Protein AF-K2B6F2-F1 (afdb_monomer_lite)

Structure (mmCIF, N/CA/C/O backbone):
data_AF-K2B6F2-F1
#
_entry.id   AF-K2B6F2-F1
#
loop_
_atom_site.group_PDB
_atom_site.id
_atom_site.type_symbol
_atom_site.label_atom_id
_atom_site.label_alt_id
_atom_site.label_comp_id
_atom_site.label_asym_id
_atom_site.label_entity_id
_atom_site.label_seq_id
_atom_site.pdbx_PDB_ins_code
_atom_site.Cartn_x
_atom_site.Cartn_y
_atom_site.Cartn_z
_atom_site.occupancy
_atom_site.B_iso_or_equiv
_atom_site.auth_seq_id
_atom_site.auth_comp_id
_atom_site.auth_asym_id
_atom_site.auth_atom_id
_atom_site.pdbx_PDB_model_num
ATOM 1 N N . MET A 1 1 ? -21.712 11.451 38.909 1.00 46.22 1 MET A N 1
ATOM 2 C CA . MET A 1 1 ? -20.376 11.198 38.325 1.00 46.22 1 MET A 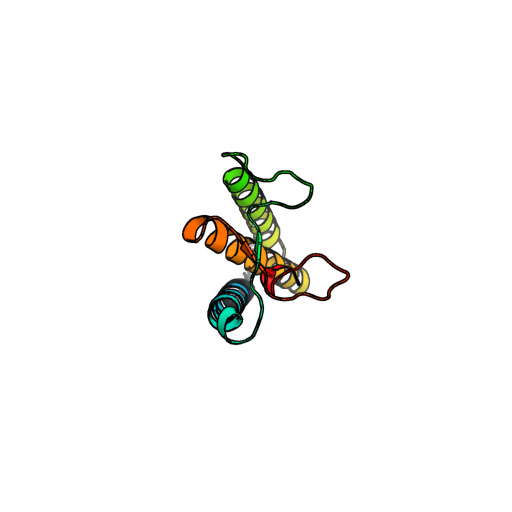CA 1
ATOM 3 C C . MET A 1 1 ? -20.288 9.715 37.964 1.00 46.22 1 MET A C 1
ATOM 5 O O . MET A 1 1 ? -19.928 8.895 38.794 1.00 46.22 1 MET A O 1
ATOM 9 N N . SER A 1 2 ? -20.772 9.349 36.772 1.00 42.53 2 SER A N 1
ATOM 10 C CA . SER A 1 2 ? -20.883 7.953 36.320 1.00 42.53 2 SER A CA 1
ATOM 11 C C . SER A 1 2 ? -19.574 7.527 35.660 1.00 42.53 2 SER A C 1
ATOM 13 O O . SER A 1 2 ? -19.272 7.943 34.540 1.00 42.53 2 SER A O 1
ATOM 15 N N . LEU A 1 3 ? -18.783 6.714 36.361 1.00 54.56 3 LEU A N 1
ATOM 16 C CA . LEU A 1 3 ? -17.636 6.008 35.793 1.00 54.56 3 LEU A CA 1
ATOM 17 C C . LEU A 1 3 ? -18.158 4.901 34.867 1.00 54.56 3 LEU A C 1
ATOM 19 O O . LEU A 1 3 ? -18.174 3.722 35.212 1.00 54.56 3 LEU A O 1
ATOM 23 N N . ARG A 1 4 ? -18.619 5.296 33.675 1.00 56.84 4 ARG A N 1
ATOM 24 C CA . ARG A 1 4 ? -18.971 4.375 32.595 1.00 56.84 4 ARG A CA 1
ATOM 25 C C . ARG A 1 4 ? -17.687 3.676 32.164 1.00 56.84 4 ARG A C 1
ATOM 27 O O . ARG A 1 4 ? -16.839 4.265 31.497 1.00 56.84 4 ARG A O 1
ATOM 34 N N . GLN A 1 5 ? -17.540 2.440 32.624 1.00 52.28 5 GLN A N 1
ATOM 35 C CA . GLN A 1 5 ? -16.399 1.567 32.399 1.00 52.28 5 GLN A CA 1
ATOM 36 C C . GLN A 1 5 ? -15.941 1.614 30.937 1.00 52.28 5 GLN A C 1
ATOM 38 O O . GLN A 1 5 ? -16.542 1.015 30.045 1.00 52.28 5 GLN A O 1
ATOM 43 N N . ARG A 1 6 ? -14.818 2.299 30.703 1.00 52.31 6 ARG A N 1
ATOM 44 C CA . ARG A 1 6 ? -13.967 2.108 29.529 1.00 52.31 6 ARG A CA 1
ATOM 45 C C . ARG A 1 6 ? -13.327 0.720 29.635 1.00 52.31 6 ARG A C 1
ATOM 47 O O . ARG A 1 6 ? -12.143 0.600 29.929 1.00 52.31 6 ARG A O 1
ATOM 54 N N . LYS A 1 7 ? -14.088 -0.348 29.376 1.00 52.66 7 LYS A N 1
ATOM 55 C CA . LYS A 1 7 ? -13.489 -1.615 28.930 1.00 52.66 7 LYS A CA 1
ATOM 56 C C . LYS A 1 7 ? -13.044 -1.407 27.483 1.00 52.66 7 LYS A C 1
ATOM 58 O O . LYS A 1 7 ? -13.729 -1.765 26.533 1.00 52.66 7 LYS A O 1
ATOM 63 N N . ILE A 1 8 ? -11.908 -0.730 27.332 1.00 56.03 8 ILE A N 1
ATOM 64 C CA . ILE A 1 8 ? -11.124 -0.740 26.100 1.00 56.03 8 ILE A CA 1
ATOM 65 C C . ILE A 1 8 ? -10.724 -2.203 25.906 1.00 56.03 8 ILE A C 1
ATOM 67 O O . ILE A 1 8 ? -9.966 -2.745 26.711 1.00 56.03 8 ILE A O 1
ATOM 71 N N . ASN A 1 9 ? -11.314 -2.869 24.911 1.00 56.31 9 ASN A N 1
ATOM 72 C CA . ASN A 1 9 ? -11.002 -4.259 24.596 1.00 56.31 9 ASN A CA 1
ATOM 73 C C . ASN A 1 9 ? -9.501 -4.369 24.296 1.00 56.31 9 ASN A C 1
ATOM 75 O O . ASN A 1 9 ? -9.001 -3.810 23.322 1.00 56.31 9 ASN A O 1
ATOM 79 N N . ARG A 1 10 ? -8.793 -5.053 25.196 1.00 53.88 10 ARG A N 1
ATOM 80 C CA . ARG A 1 10 ? -7.338 -5.008 25.407 1.00 53.88 10 ARG A CA 1
ATOM 81 C C . ARG A 1 10 ? -6.512 -5.826 24.403 1.00 53.88 10 ARG A C 1
ATOM 83 O O . ARG A 1 10 ? -5.313 -5.966 24.588 1.00 53.88 10 ARG A O 1
ATOM 90 N N . PHE A 1 11 ? -7.136 -6.327 23.340 1.00 53.97 11 PHE A N 1
ATOM 91 C CA . PHE A 1 11 ? -6.479 -7.047 22.250 1.00 53.97 11 PHE A CA 1
ATOM 92 C C . PHE A 1 11 ? -6.950 -6.462 20.922 1.00 53.97 11 PHE A C 1
ATOM 94 O O . PHE A 1 11 ? -7.878 -6.963 20.290 1.00 53.97 11 PHE A O 1
ATOM 101 N N . SER A 1 12 ? -6.362 -5.337 20.513 1.00 66.94 12 SER A N 1
ATOM 102 C CA . SER A 1 12 ? -6.679 -4.734 19.221 1.00 66.94 12 SER A CA 1
ATOM 103 C C . SER A 1 12 ? -5.957 -5.507 18.103 1.00 66.94 12 SER A C 1
ATOM 105 O O . SER A 1 12 ? -4.922 -5.081 17.599 1.00 66.94 12 SER A O 1
ATOM 107 N N . LEU A 1 13 ? -6.507 -6.670 17.739 1.00 70.81 13 LEU A N 1
ATOM 108 C CA . LEU A 1 13 ? -5.957 -7.620 16.755 1.00 70.81 13 LEU A CA 1
ATOM 109 C C . LEU A 1 13 ? -5.802 -7.063 15.325 1.00 70.81 13 LEU A C 1
ATOM 111 O O . LEU A 1 13 ? -5.171 -7.691 14.482 1.00 70.81 13 LEU A O 1
ATOM 115 N N . TRP A 1 14 ? -6.314 -5.863 15.059 1.00 84.12 14 TRP A N 1
ATOM 116 C CA . TRP A 1 14 ? -6.185 -5.198 13.764 1.00 84.12 14 TRP A CA 1
ATOM 117 C C . TRP A 1 14 ? -4.745 -4.749 13.458 1.00 84.12 14 TRP A C 1
ATOM 119 O O . TRP A 1 14 ? -4.351 -4.771 12.301 1.00 84.12 14 TRP A O 1
ATOM 129 N N . LEU A 1 15 ? -3.928 -4.416 14.469 1.00 88.50 15 LEU A N 1
ATOM 130 C CA . LEU A 1 15 ? -2.512 -4.071 14.262 1.00 88.50 15 LEU A CA 1
ATOM 131 C C . LEU A 1 15 ? -1.681 -5.279 13.785 1.00 88.50 15 LEU A C 1
ATOM 133 O O . LEU A 1 15 ? -0.996 -5.155 12.771 1.00 88.50 15 LEU A O 1
ATOM 137 N N . PRO A 1 16 ? -1.767 -6.462 14.432 1.00 93.94 16 PRO A N 1
ATOM 138 C CA . PRO A 1 16 ? -1.209 -7.690 13.872 1.00 93.94 16 PRO A CA 1
ATOM 139 C C . PRO A 1 16 ? -1.698 -7.999 12.455 1.00 93.94 16 PRO A C 1
ATOM 141 O O . PRO A 1 16 ? -0.902 -8.454 11.645 1.00 93.94 16 PRO A O 1
ATOM 144 N N . ALA A 1 17 ? -2.969 -7.728 12.134 1.00 94.31 17 ALA A N 1
ATOM 145 C CA . ALA A 1 17 ? -3.493 -7.933 10.783 1.00 94.31 17 ALA A CA 1
ATOM 146 C C . ALA A 1 17 ? -2.847 -6.988 9.753 1.00 94.31 17 ALA A C 1
ATOM 148 O O . ALA A 1 17 ? -2.457 -7.449 8.686 1.00 94.31 17 ALA A O 1
ATOM 149 N N . VAL A 1 18 ? -2.650 -5.705 10.089 1.00 96.31 18 VAL A N 1
ATOM 150 C CA . VAL A 1 18 ? -1.885 -4.760 9.249 1.00 96.31 18 VAL A CA 1
ATOM 151 C C . VAL A 1 18 ? -0.478 -5.299 8.994 1.00 96.31 18 VAL A C 1
ATOM 153 O O . VAL A 1 18 ? -0.047 -5.383 7.848 1.00 96.31 18 VAL A O 1
ATOM 156 N N . LEU A 1 19 ? 0.227 -5.706 10.057 1.00 96.69 19 LEU A N 1
ATOM 157 C CA . LEU A 1 19 ? 1.579 -6.254 9.942 1.00 96.69 19 LEU A CA 1
ATOM 158 C C . LEU A 1 19 ? 1.609 -7.530 9.102 1.00 96.69 19 LEU A C 1
ATOM 160 O O . LEU A 1 19 ? 2.515 -7.684 8.295 1.00 96.69 19 LEU A O 1
ATOM 164 N N . PHE A 1 20 ? 0.625 -8.413 9.265 1.00 97.06 20 PHE A N 1
ATOM 165 C CA . PHE A 1 20 ? 0.509 -9.641 8.486 1.00 97.06 20 PHE A CA 1
ATOM 166 C C . PHE A 1 20 ? 0.343 -9.361 6.990 1.00 97.06 20 PHE A C 1
ATOM 168 O O . PHE A 1 20 ? 1.023 -9.985 6.183 1.00 97.06 20 PHE A O 1
ATOM 175 N N . VAL A 1 21 ? -0.514 -8.407 6.612 1.00 97.88 21 VAL A N 1
ATOM 176 C CA . VAL A 1 21 ? -0.690 -8.020 5.202 1.00 97.88 21 VAL A CA 1
ATOM 177 C C . VAL A 1 21 ? 0.6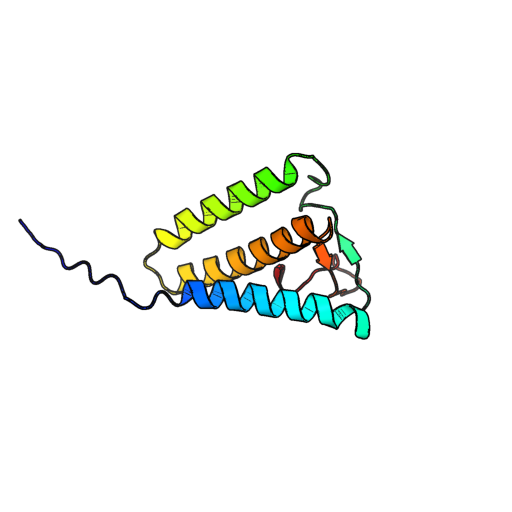13 -7.456 4.635 1.00 97.88 21 VAL A C 1
ATOM 179 O O . VAL A 1 21 ? 1.038 -7.879 3.564 1.00 97.88 21 VAL A O 1
ATOM 182 N N . ILE A 1 22 ? 1.283 -6.564 5.375 1.00 98.38 22 ILE A N 1
ATOM 183 C CA . ILE A 1 22 ? 2.563 -5.979 4.948 1.00 98.38 22 ILE A CA 1
ATOM 184 C C . ILE A 1 22 ? 3.616 -7.073 4.755 1.00 98.38 22 ILE A C 1
ATOM 186 O O . ILE A 1 22 ? 4.273 -7.120 3.720 1.00 98.38 22 ILE A O 1
ATOM 190 N N . THR A 1 23 ? 3.803 -7.954 5.740 1.00 98.31 23 THR A N 1
ATOM 191 C CA . THR A 1 23 ? 4.846 -8.983 5.665 1.00 98.31 23 THR A CA 1
ATOM 192 C C . THR A 1 23 ? 4.559 -9.993 4.568 1.00 98.31 23 THR A C 1
ATOM 194 O O . THR A 1 23 ? 5.478 -10.352 3.835 1.00 98.31 23 THR A O 1
ATOM 197 N N . LEU A 1 24 ? 3.305 -10.425 4.425 1.00 98.44 24 LEU A N 1
ATOM 198 C CA . LEU A 1 24 ? 2.909 -11.366 3.388 1.00 98.44 24 LEU A CA 1
ATOM 199 C C . LEU A 1 24 ? 3.151 -10.780 1.994 1.00 98.44 24 LEU A C 1
ATOM 201 O O . LEU A 1 24 ? 3.814 -11.421 1.183 1.00 98.44 24 LEU A O 1
ATOM 205 N N . ASP A 1 25 ? 2.692 -9.555 1.735 1.00 98.44 25 ASP A N 1
ATOM 206 C CA . ASP A 1 25 ? 2.903 -8.894 0.446 1.00 98.44 25 ASP A CA 1
ATOM 207 C C . ASP A 1 25 ? 4.399 -8.679 0.150 1.00 98.44 25 ASP A C 1
ATOM 209 O O . ASP A 1 25 ? 4.872 -9.036 -0.927 1.00 98.44 25 ASP A O 1
ATOM 213 N N . GLN A 1 26 ? 5.190 -8.211 1.123 1.00 98.44 26 GLN A N 1
ATOM 214 C CA . GLN A 1 26 ? 6.638 -8.035 0.948 1.00 98.44 26 GLN A CA 1
ATOM 215 C C . GLN A 1 26 ? 7.372 -9.357 0.675 1.00 98.44 26 GLN A C 1
ATOM 217 O O . GLN A 1 26 ? 8.281 -9.405 -0.158 1.00 98.44 26 GLN A O 1
ATOM 222 N N . ILE A 1 27 ? 6.981 -10.451 1.339 1.00 98.38 27 ILE A N 1
ATOM 223 C CA . ILE A 1 27 ? 7.521 -11.789 1.062 1.00 98.38 27 ILE A CA 1
ATOM 224 C C . ILE A 1 27 ? 7.186 -12.201 -0.373 1.00 98.38 27 ILE A C 1
ATOM 226 O O . ILE A 1 27 ? 8.082 -12.626 -1.104 1.00 98.38 27 ILE A O 1
ATOM 230 N N . LEU A 1 28 ? 5.929 -12.040 -0.796 1.00 98.19 28 LEU A N 1
ATOM 231 C CA . LEU A 1 28 ? 5.507 -12.389 -2.151 1.00 98.19 28 LEU A CA 1
ATOM 232 C C . LEU A 1 28 ? 6.257 -11.567 -3.202 1.00 98.19 28 LEU A C 1
ATOM 234 O O . LEU A 1 28 ? 6.799 -12.155 -4.132 1.00 98.19 28 LEU A O 1
ATOM 238 N N . LYS A 1 29 ? 6.411 -10.253 -3.012 1.00 97.69 29 LYS A N 1
ATOM 239 C CA . LYS A 1 29 ? 7.173 -9.374 -3.918 1.00 97.69 29 LYS A CA 1
ATOM 240 C C . LYS A 1 29 ? 8.641 -9.768 -4.058 1.00 97.69 29 LYS A C 1
ATOM 242 O O . LYS A 1 29 ? 9.222 -9.610 -5.128 1.00 97.69 29 LYS A O 1
ATOM 247 N N . ASN A 1 30 ? 9.251 -10.294 -2.998 1.00 97.38 30 ASN A N 1
ATOM 248 C CA . ASN A 1 30 ? 10.644 -10.747 -3.023 1.00 97.38 30 ASN A CA 1
ATOM 249 C C . ASN A 1 30 ? 10.812 -12.143 -3.649 1.00 97.38 30 ASN A C 1
ATOM 251 O O . ASN A 1 30 ? 11.892 -12.477 -4.138 1.00 97.38 30 ASN A O 1
ATOM 255 N N . ILE A 1 31 ? 9.764 -12.970 -3.630 1.00 97.94 31 ILE A N 1
ATOM 256 C CA . ILE A 1 31 ? 9.773 -14.317 -4.215 1.00 97.94 31 ILE A CA 1
ATOM 257 C C . ILE A 1 31 ? 9.319 -14.293 -5.681 1.00 97.94 31 ILE A C 1
ATOM 259 O O . ILE A 1 31 ? 9.855 -15.056 -6.485 1.00 97.94 31 ILE A O 1
ATOM 263 N N . ALA A 1 32 ? 8.384 -13.410 -6.038 1.00 97.31 32 ALA A N 1
ATOM 264 C CA . ALA A 1 32 ? 7.746 -13.337 -7.350 1.00 97.31 32 ALA A CA 1
ATOM 265 C C . ALA A 1 32 ? 8.725 -13.318 -8.541 1.00 97.31 32 ALA A C 1
ATOM 267 O O . ALA A 1 32 ? 8.504 -14.117 -9.448 1.00 97.31 32 ALA A O 1
ATOM 268 N N . PRO A 1 33 ? 9.847 -12.561 -8.541 1.00 97.06 33 PRO A N 1
ATOM 269 C CA . PRO A 1 33 ? 10.787 -12.547 -9.669 1.00 97.06 33 PRO A CA 1
ATOM 270 C C . PRO A 1 33 ? 11.399 -13.910 -10.028 1.00 97.06 33 PRO A C 1
ATOM 272 O O . PRO A 1 33 ? 11.980 -14.060 -11.097 1.00 97.06 33 PRO A O 1
ATOM 275 N N . LYS A 1 34 ? 11.310 -14.908 -9.137 1.00 97.25 34 LYS A N 1
ATOM 276 C CA . LYS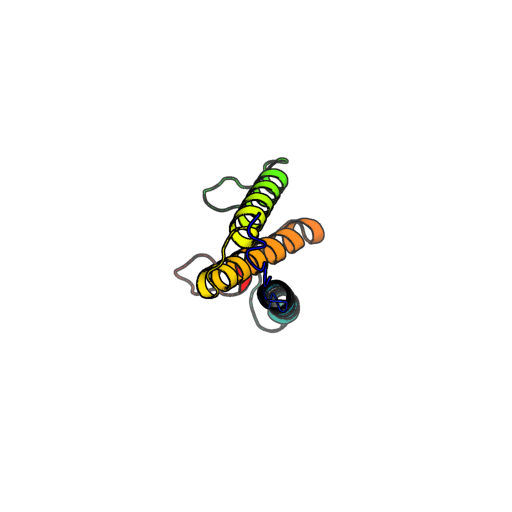 A 1 34 ? 11.795 -16.272 -9.398 1.00 97.25 34 LYS A CA 1
ATOM 277 C C . LYS A 1 34 ? 10.836 -17.093 -10.264 1.00 97.25 34 LYS A C 1
ATOM 279 O O . LYS A 1 34 ? 11.256 -18.106 -10.814 1.00 97.25 34 LYS A O 1
ATOM 284 N N . PHE A 1 35 ? 9.566 -16.695 -10.338 1.00 96.69 35 PHE A N 1
ATOM 285 C CA . PHE A 1 35 ? 8.491 -17.498 -10.928 1.00 96.69 3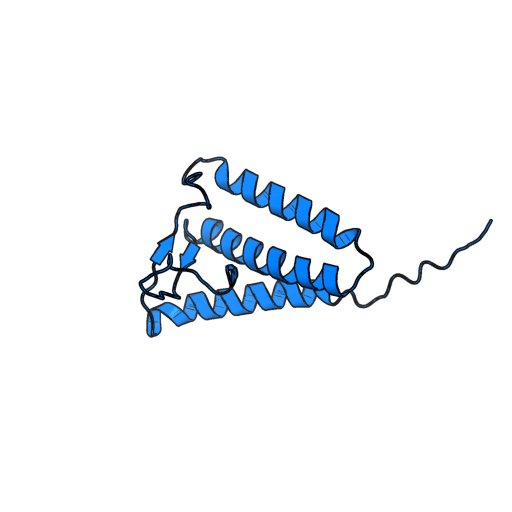5 PHE A CA 1
ATOM 286 C C . PHE A 1 35 ? 7.578 -16.713 -11.879 1.00 96.69 35 PHE A C 1
ATOM 288 O O . PHE A 1 35 ? 6.920 -17.327 -12.713 1.00 96.69 35 PHE A O 1
ATOM 295 N N . LEU A 1 36 ? 7.516 -15.386 -11.748 1.00 96.69 36 LEU A N 1
ATOM 296 C CA . LEU A 1 36 ? 6.572 -14.504 -12.432 1.00 96.69 36 LEU A CA 1
ATOM 297 C C . LEU A 1 36 ? 7.290 -13.291 -13.034 1.00 96.69 36 LEU A C 1
ATOM 299 O O . LEU A 1 36 ? 8.335 -12.859 -12.541 1.00 96.69 36 LEU A O 1
ATOM 303 N N . SER A 1 37 ? 6.681 -12.709 -14.068 1.00 96.00 37 SER A N 1
ATOM 304 C CA . SER A 1 37 ? 7.039 -11.377 -14.560 1.00 96.00 37 SER A CA 1
ATOM 305 C C . SER A 1 37 ? 6.699 -10.333 -13.501 1.00 96.00 37 SER A C 1
ATOM 307 O O . SER A 1 37 ? 5.601 -10.350 -12.947 1.00 96.00 37 SER A O 1
ATOM 309 N N . VAL A 1 38 ? 7.629 -9.417 -13.234 1.00 97.06 38 VAL A N 1
ATOM 310 C CA . VAL A 1 38 ? 7.422 -8.319 -12.284 1.00 97.06 38 VAL A CA 1
ATOM 311 C C . VAL A 1 38 ? 7.509 -6.988 -13.015 1.00 97.06 38 VAL A C 1
ATOM 313 O O . VAL A 1 38 ? 8.483 -6.716 -13.716 1.00 97.06 38 VAL A O 1
ATOM 316 N N . TYR A 1 39 ? 6.493 -6.157 -12.821 1.00 95.12 39 TYR A N 1
ATOM 317 C CA . TYR A 1 39 ? 6.344 -4.840 -13.417 1.00 95.12 39 TYR A CA 1
ATOM 318 C C . TYR A 1 39 ? 6.567 -3.764 -12.355 1.00 95.12 39 TYR A C 1
ATOM 320 O O . TYR A 1 39 ? 6.095 -3.864 -11.224 1.00 95.12 39 TYR A O 1
ATOM 328 N N . CYS A 1 40 ? 7.317 -2.730 -12.722 1.00 94.00 40 CYS A N 1
ATOM 329 C CA . CYS A 1 40 ? 7.620 -1.595 -11.858 1.00 94.00 40 CYS A CA 1
ATOM 330 C C . CYS A 1 40 ? 6.616 -0.475 -12.140 1.00 94.00 40 CYS A C 1
ATOM 332 O O . CYS A 1 40 ? 6.690 0.205 -13.163 1.00 94.00 40 CYS A O 1
ATOM 334 N N . ASN A 1 41 ? 5.659 -0.301 -11.234 1.00 91.88 41 ASN A N 1
ATOM 335 C CA . ASN A 1 41 ? 4.603 0.692 -11.334 1.00 91.88 41 ASN A CA 1
ATOM 336 C C . ASN A 1 41 ? 4.976 1.953 -10.548 1.00 91.88 41 ASN A C 1
ATOM 338 O O . ASN A 1 41 ? 4.869 2.031 -9.322 1.00 91.88 41 ASN A O 1
ATOM 342 N N . GLU A 1 42 ? 5.453 2.961 -11.270 1.00 88.38 42 GLU A N 1
ATOM 343 C CA . GLU A 1 42 ? 5.876 4.250 -10.708 1.00 88.38 42 GLU A CA 1
ATOM 344 C C . GLU A 1 42 ? 4.689 5.189 -10.404 1.00 88.38 42 GLU A C 1
ATOM 346 O O . GLU A 1 42 ? 4.866 6.298 -9.889 1.00 88.38 42 GLU A O 1
ATOM 351 N N . GLY A 1 43 ? 3.471 4.781 -10.766 1.00 80.94 43 GLY A N 1
ATOM 352 C CA . GLY A 1 43 ? 2.277 5.603 -10.686 1.00 80.94 43 GLY A CA 1
ATOM 353 C C . GLY A 1 43 ? 1.539 5.538 -9.353 1.00 80.94 43 GLY A C 1
ATOM 354 O O . GLY A 1 43 ? 1.772 4.693 -8.486 1.00 80.94 43 GLY A O 1
ATOM 355 N N . ILE A 1 44 ? 0.594 6.462 -9.212 1.00 74.38 44 ILE A N 1
ATOM 356 C CA . ILE A 1 44 ? -0.569 6.332 -8.329 1.00 74.38 44 ILE A CA 1
ATOM 357 C C . ILE A 1 44 ? -1.791 6.229 -9.253 1.00 74.38 44 ILE A C 1
ATOM 359 O O . ILE A 1 44 ? -1.748 6.734 -10.380 1.00 74.38 44 ILE A O 1
ATOM 363 N N . ALA A 1 45 ? -2.858 5.564 -8.801 1.00 70.75 45 ALA A N 1
ATOM 364 C CA . ALA A 1 45 ? -4.109 5.435 -9.546 1.00 70.75 45 ALA A CA 1
ATOM 365 C C . ALA A 1 45 ? -4.595 6.778 -10.137 1.00 70.75 45 ALA A C 1
ATOM 367 O O . ALA A 1 45 ? -4.330 7.847 -9.585 1.00 70.75 45 ALA A O 1
ATOM 368 N N . PHE A 1 46 ? -5.331 6.710 -11.252 1.00 63.16 46 PHE A N 1
ATOM 369 C CA . PHE A 1 46 ? -5.928 7.862 -11.951 1.00 63.16 46 PHE A CA 1
ATOM 370 C C . PHE A 1 46 ? -4.938 8.871 -12.564 1.00 63.16 46 PHE A C 1
ATOM 372 O O . PHE A 1 46 ? -5.278 10.035 -12.753 1.00 63.16 46 PHE A O 1
ATOM 379 N N . GLY A 1 47 ? -3.717 8.451 -12.906 1.00 57.75 47 GLY A N 1
ATOM 380 C CA . GLY A 1 47 ? -2.794 9.290 -13.683 1.00 57.75 47 GLY A CA 1
ATOM 381 C C . GLY A 1 47 ? -2.085 10.385 -12.881 1.00 57.75 47 GLY A C 1
ATOM 382 O O . GLY A 1 47 ? -1.358 11.184 -13.462 1.00 57.75 47 GLY A O 1
ATOM 383 N N . PHE A 1 48 ? -2.197 10.384 -11.548 1.00 62.50 48 PHE A N 1
ATOM 384 C CA . PHE A 1 48 ? -1.439 11.270 -10.648 1.00 62.50 48 PHE A CA 1
ATOM 385 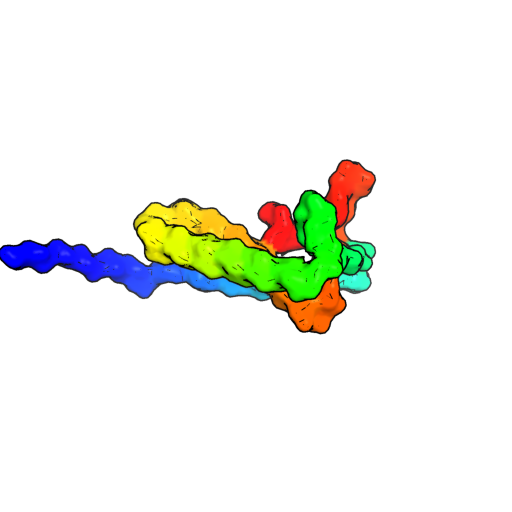C C . PHE A 1 48 ? 0.067 10.919 -10.546 1.00 62.50 48 PHE A C 1
ATOM 387 O O . PHE A 1 48 ? 0.755 11.340 -9.613 1.00 62.50 48 PHE A O 1
ATOM 394 N N . ALA A 1 49 ? 0.592 10.118 -11.478 1.00 65.50 49 ALA A N 1
ATOM 395 C CA . ALA A 1 49 ? 1.938 9.563 -11.437 1.00 65.50 49 ALA A CA 1
ATOM 396 C C . ALA A 1 49 ? 3.041 10.640 -11.490 1.00 65.50 49 ALA A C 1
ATOM 398 O O . ALA A 1 49 ? 2.971 11.596 -12.259 1.00 65.50 49 ALA A O 1
ATOM 399 N N . LYS A 1 50 ? 4.092 10.415 -10.684 1.00 65.44 50 LYS A N 1
ATOM 400 C CA . LYS A 1 50 ? 5.386 11.127 -10.670 1.00 65.44 50 LYS A CA 1
ATOM 401 C C . LYS A 1 50 ? 5.384 12.626 -10.348 1.00 65.44 50 LYS A C 1
ATOM 403 O O . LYS A 1 50 ? 6.237 13.367 -10.829 1.00 65.44 50 LYS A O 1
ATOM 408 N N . THR A 1 51 ? 4.528 13.085 -9.440 1.00 73.50 51 THR A N 1
ATOM 409 C CA . THR A 1 51 ? 4.811 14.370 -8.774 1.00 73.50 51 THR A CA 1
ATOM 410 C C . THR A 1 51 ? 5.715 14.155 -7.553 1.00 73.50 51 THR A C 1
ATOM 412 O O . THR A 1 51 ? 5.580 13.131 -6.868 1.00 73.50 51 THR A O 1
ATOM 415 N N . PRO A 1 52 ? 6.593 15.119 -7.209 1.00 70.25 52 PRO A N 1
ATOM 416 C CA . PRO A 1 52 ? 7.374 15.068 -5.968 1.00 70.25 52 PRO A CA 1
ATOM 417 C C . PRO A 1 52 ? 6.491 15.024 -4.706 1.00 70.25 52 PRO A C 1
ATOM 419 O O . PRO A 1 52 ? 6.952 14.637 -3.637 1.00 70.25 52 PRO A O 1
ATOM 422 N N . TYR A 1 53 ? 5.204 15.365 -4.827 1.00 81.50 53 TYR A N 1
ATOM 423 C CA . TYR A 1 53 ? 4.235 15.389 -3.728 1.00 81.50 53 TYR A CA 1
ATOM 424 C C . TYR A 1 53 ? 3.392 14.112 -3.611 1.00 81.50 53 TYR A C 1
ATOM 426 O O . TYR A 1 53 ? 2.650 13.955 -2.644 1.00 81.50 53 TYR A O 1
ATOM 434 N N . SER A 1 54 ? 3.512 13.183 -4.562 1.00 83.62 54 SER A N 1
ATOM 435 C CA . SER A 1 54 ? 2.737 11.935 -4.609 1.00 83.62 54 SER A CA 1
ATOM 436 C C . SER A 1 54 ? 2.813 11.139 -3.297 1.00 83.62 54 SER A C 1
ATOM 438 O O . SER A 1 54 ? 1.788 10.731 -2.755 1.00 83.62 54 SER A O 1
ATOM 440 N N . GLN A 1 55 ? 4.010 11.011 -2.719 1.00 87.31 55 GLN A N 1
ATOM 441 C CA . GLN A 1 55 ? 4.227 10.303 -1.453 1.00 87.31 55 GLN A CA 1
ATOM 442 C C . GLN A 1 55 ? 3.600 11.018 -0.251 1.00 87.31 55 GLN A C 1
ATOM 444 O O . GLN A 1 55 ? 3.119 10.365 0.672 1.00 87.31 55 GLN A O 1
ATOM 449 N N . ILE A 1 56 ? 3.548 12.352 -0.277 1.00 89.25 56 ILE A N 1
ATOM 450 C CA . ILE A 1 56 ? 2.904 13.149 0.774 1.00 89.25 56 ILE A CA 1
ATOM 451 C C . ILE A 1 56 ? 1.393 12.908 0.754 1.00 89.25 56 ILE A C 1
ATOM 453 O O . ILE A 1 56 ? 0.788 12.739 1.809 1.00 89.25 56 ILE A O 1
ATOM 457 N N . ILE A 1 57 ? 0.792 12.836 -0.438 1.00 89.50 57 ILE A N 1
ATOM 458 C CA . ILE A 1 57 ? -0.636 12.536 -0.597 1.00 89.50 57 ILE A CA 1
ATOM 459 C C . ILE A 1 57 ? -0.946 11.129 -0.077 1.00 89.50 57 ILE A C 1
ATOM 461 O O . ILE A 1 57 ? -1.877 10.972 0.711 1.00 89.50 57 ILE A O 1
ATOM 465 N N . VAL A 1 58 ? -0.149 10.117 -0.451 1.00 90.69 58 VAL A N 1
ATOM 466 C CA . VAL A 1 58 ? -0.330 8.743 0.060 1.00 90.69 58 VAL A CA 1
ATOM 467 C C . VAL A 1 58 ? -0.229 8.717 1.583 1.00 90.69 58 VAL A C 1
ATOM 469 O O . VAL A 1 58 ? -1.113 8.175 2.244 1.00 90.69 58 VAL A O 1
ATOM 472 N N . LEU A 1 59 ? 0.798 9.353 2.153 1.00 92.94 59 LEU A N 1
ATOM 473 C CA . LEU A 1 59 ? 0.972 9.419 3.601 1.00 92.94 59 LEU A CA 1
ATOM 474 C C . LEU A 1 59 ? -0.219 10.101 4.290 1.00 92.94 59 LEU A C 1
ATOM 476 O O . LEU A 1 59 ? -0.712 9.595 5.296 1.00 92.94 59 LEU A O 1
ATOM 480 N N . ALA A 1 60 ? -0.721 11.210 3.741 1.00 94.31 60 ALA A N 1
ATOM 481 C CA . ALA A 1 60 ? -1.889 11.903 4.278 1.00 94.31 60 ALA A CA 1
ATOM 482 C C . ALA A 1 60 ? -3.136 11.002 4.280 1.00 94.31 60 ALA A C 1
ATOM 484 O O . ALA A 1 60 ? -3.829 10.921 5.294 1.00 94.31 60 ALA A O 1
ATOM 485 N N . VAL A 1 61 ? -3.387 10.272 3.187 1.00 94.00 61 VAL A N 1
ATOM 486 C CA . VAL A 1 61 ? -4.497 9.310 3.102 1.00 94.00 61 VAL A CA 1
ATOM 487 C C . VAL A 1 61 ? -4.341 8.202 4.146 1.00 94.00 61 VAL A C 1
ATOM 489 O O . VAL A 1 61 ? -5.296 7.912 4.866 1.00 94.00 61 VAL A O 1
ATOM 492 N N . LEU A 1 62 ? -3.145 7.626 4.300 1.00 95.62 62 LEU A N 1
ATOM 493 C CA . LEU A 1 62 ? -2.886 6.595 5.312 1.00 95.62 62 LEU A CA 1
ATOM 494 C C . LEU A 1 62 ? -3.153 7.106 6.734 1.00 95.62 62 LEU A C 1
ATOM 496 O O . LEU A 1 62 ? -3.809 6.422 7.519 1.00 95.62 62 LEU A O 1
ATOM 500 N N . LEU A 1 63 ? -2.710 8.322 7.064 1.00 96.19 63 LEU A N 1
ATOM 501 C CA . LEU A 1 63 ? -2.951 8.929 8.378 1.00 96.19 63 LEU A CA 1
ATOM 502 C C . LEU A 1 63 ? -4.445 9.160 8.645 1.00 96.19 63 LEU A C 1
ATOM 504 O O . LEU A 1 63 ? -4.924 8.875 9.745 1.00 96.19 63 LEU A O 1
ATOM 508 N N . ILE A 1 64 ? -5.194 9.620 7.638 1.00 96.44 64 ILE A N 1
ATOM 509 C CA . ILE A 1 64 ? -6.653 9.776 7.719 1.00 96.44 64 ILE A CA 1
ATOM 510 C C . ILE A 1 64 ? -7.316 8.419 7.991 1.00 96.44 64 ILE A C 1
ATOM 512 O O . ILE A 1 64 ? -8.151 8.304 8.889 1.00 96.44 64 ILE A O 1
ATOM 516 N N . LEU A 1 65 ? -6.917 7.369 7.271 1.00 95.12 65 LEU A N 1
ATOM 517 C CA . LEU A 1 65 ? -7.458 6.023 7.462 1.00 95.12 65 LEU A CA 1
ATOM 518 C C . LEU A 1 65 ? -7.143 5.466 8.859 1.00 95.12 65 LEU A C 1
ATOM 520 O O . LEU A 1 65 ? -8.029 4.900 9.496 1.00 95.12 65 LEU A O 1
ATOM 524 N N . VAL A 1 66 ? -5.931 5.683 9.384 1.00 93.56 66 VAL A N 1
ATOM 525 C CA . VAL A 1 66 ? -5.569 5.305 10.764 1.00 93.56 66 VAL A CA 1
ATOM 526 C C . VAL A 1 66 ? -6.447 6.030 11.785 1.00 93.56 66 VAL A C 1
ATOM 528 O O . VAL A 1 66 ? -6.903 5.411 12.754 1.00 93.56 66 VAL A O 1
ATOM 531 N N . PHE A 1 67 ? -6.715 7.322 11.577 1.00 92.81 67 PHE A N 1
ATOM 532 C CA . PHE A 1 67 ? -7.596 8.101 12.448 1.00 92.81 67 PHE A CA 1
ATOM 533 C C . PHE A 1 67 ? -9.015 7.509 12.485 1.00 92.81 67 PHE A C 1
ATOM 535 O O . PHE A 1 67 ? -9.538 7.235 13.570 1.00 92.81 67 PHE A O 1
ATOM 542 N N . TYR A 1 68 ? -9.607 7.219 11.322 1.00 91.06 68 TYR A N 1
ATOM 543 C CA . TYR A 1 68 ? -10.931 6.591 11.243 1.00 91.06 68 TYR A CA 1
ATOM 544 C C . TYR A 1 68 ? -10.954 5.171 11.831 1.00 91.06 68 TYR A C 1
ATOM 546 O O . TYR A 1 68 ? -11.862 4.836 12.599 1.00 91.06 68 TYR A O 1
ATOM 554 N N . ALA A 1 69 ? -9.935 4.353 11.554 1.00 89.88 69 ALA A N 1
ATOM 555 C CA . ALA A 1 69 ? -9.811 3.001 12.099 1.00 89.88 69 ALA A CA 1
ATOM 556 C C . ALA A 1 69 ? -9.764 3.000 13.636 1.00 89.88 69 ALA A C 1
ATOM 558 O O . ALA A 1 69 ? -10.419 2.186 14.296 1.00 89.88 69 ALA A O 1
ATOM 559 N N . SER A 1 70 ? -9.032 3.958 14.212 1.00 86.50 70 SER A N 1
ATOM 560 C CA . SER A 1 70 ? -8.864 4.113 15.661 1.00 86.50 70 SER A CA 1
ATOM 561 C C . SER A 1 70 ? -10.158 4.533 16.365 1.00 86.50 70 SER A C 1
ATOM 563 O O . SER A 1 70 ? -10.391 4.143 17.511 1.00 86.50 70 SER A O 1
ATOM 565 N N . GLY A 1 71 ? -11.014 5.298 15.681 1.00 87.56 71 GLY A N 1
ATOM 566 C CA . GLY A 1 71 ? -12.320 5.725 16.188 1.00 87.56 71 GLY A CA 1
ATOM 567 C C . GLY A 1 71 ? -13.406 4.646 16.128 1.00 87.56 71 GLY A C 1
ATOM 568 O O . GLY A 1 71 ? -14.390 4.724 16.871 1.00 87.56 71 GLY A O 1
ATOM 569 N N . SER A 1 72 ? -13.238 3.622 15.286 1.00 86.94 72 SER A N 1
ATOM 570 C CA . SER A 1 72 ? -14.241 2.569 15.123 1.00 86.94 72 SER A CA 1
ATOM 571 C C . SER A 1 72 ? -14.335 1.652 16.349 1.00 86.94 72 SER A C 1
ATOM 573 O O . SER A 1 72 ? -13.345 1.321 17.010 1.00 86.94 72 SER A O 1
ATOM 575 N N . ARG A 1 73 ? -15.554 1.201 16.664 1.00 86.19 73 ARG A N 1
ATOM 576 C CA . ARG A 1 73 ? -15.820 0.179 17.696 1.00 86.19 73 ARG A CA 1
ATOM 577 C C . ARG A 1 73 ? -16.174 -1.179 17.106 1.00 86.19 73 ARG A C 1
ATOM 579 O O . ARG A 1 73 ? -16.106 -2.176 17.819 1.00 86.19 73 ARG A O 1
ATOM 586 N N . GLU A 1 74 ? -16.532 -1.212 15.831 1.00 89.12 74 GLU A N 1
ATOM 587 C CA . GLU A 1 74 ? -16.968 -2.415 15.142 1.00 89.12 74 GLU A CA 1
ATOM 588 C C . GLU A 1 74 ? -15.754 -3.215 14.654 1.00 89.12 74 GLU A C 1
ATOM 590 O O . GLU A 1 74 ? -14.822 -2.668 14.061 1.00 89.12 74 GLU A O 1
ATOM 595 N N . VAL A 1 75 ? -15.742 -4.516 14.942 1.00 88.12 75 VAL A N 1
ATOM 596 C CA . VAL A 1 75 ? -14.586 -5.383 14.669 1.00 88.12 75 VAL A CA 1
ATOM 597 C C . VAL A 1 75 ? -14.374 -5.578 13.166 1.00 88.12 75 VAL A C 1
ATOM 599 O O . VAL A 1 75 ? -13.245 -5.443 12.704 1.00 88.12 75 VAL A O 1
ATOM 602 N N . SER A 1 76 ? -15.444 -5.827 12.409 1.00 90.38 76 SER A N 1
ATOM 603 C CA . SER A 1 76 ? -15.443 -5.927 10.937 1.00 90.38 76 SER A CA 1
ATOM 604 C C . SER A 1 76 ? -14.805 -4.693 10.297 1.00 90.38 76 SER A C 1
ATOM 606 O O . SER A 1 76 ? -13.851 -4.817 9.536 1.00 90.38 76 SER A O 1
ATOM 608 N N . THR A 1 77 ? -15.256 -3.501 10.694 1.00 91.06 77 THR A N 1
ATOM 609 C CA . THR A 1 77 ? -14.720 -2.223 10.219 1.00 91.06 77 THR A CA 1
ATOM 610 C C . THR A 1 77 ? -13.220 -2.099 10.507 1.00 91.06 77 THR A C 1
ATOM 612 O O . THR A 1 77 ? -12.461 -1.680 9.637 1.00 91.06 77 THR A O 1
ATOM 615 N N . LYS A 1 78 ? -12.745 -2.513 11.692 1.00 90.50 78 LYS A N 1
ATOM 616 C CA . LYS A 1 78 ? -11.303 -2.493 12.008 1.00 90.50 78 LYS A CA 1
ATOM 617 C C . LYS A 1 78 ? -10.479 -3.429 11.135 1.00 90.50 78 LYS A C 1
ATOM 619 O O . LYS A 1 78 ? -9.376 -3.054 10.754 1.00 90.50 78 LYS A O 1
ATOM 624 N N . TYR A 1 79 ? -10.984 -4.622 10.830 1.00 92.88 79 TYR A N 1
ATOM 625 C CA . TYR A 1 79 ? -10.297 -5.536 9.916 1.00 92.88 79 TYR A CA 1
ATOM 626 C C . TYR A 1 79 ? -10.330 -5.025 8.475 1.00 92.88 79 TYR A C 1
ATOM 628 O O . TYR A 1 79 ? -9.305 -5.092 7.808 1.00 92.88 79 TYR A O 1
ATOM 636 N N . GLY A 1 80 ? -11.437 -4.423 8.029 1.00 94.19 80 GLY A N 1
ATOM 637 C CA . GLY A 1 80 ? -11.498 -3.738 6.736 1.00 94.19 80 GLY A CA 1
ATOM 638 C C . GLY A 1 80 ? -10.431 -2.646 6.619 1.00 94.19 80 GLY A C 1
ATOM 639 O O . GLY A 1 80 ? -9.651 -2.639 5.671 1.00 94.19 80 GLY A O 1
ATOM 640 N N . PHE A 1 81 ? -10.303 -1.789 7.637 1.00 95.44 81 PHE A N 1
ATOM 641 C CA . PHE A 1 81 ? -9.206 -0.820 7.692 1.00 95.44 81 PHE A CA 1
ATOM 642 C C . PHE A 1 81 ? -7.830 -1.481 7.762 1.00 95.44 81 PHE A C 1
ATOM 644 O O . PHE A 1 81 ? -6.901 -0.961 7.160 1.00 95.44 81 PHE A O 1
ATOM 651 N N . ALA A 1 82 ? -7.673 -2.602 8.471 1.00 95.25 82 ALA A N 1
ATOM 652 C CA . ALA A 1 82 ? -6.392 -3.296 8.552 1.00 95.25 82 ALA A CA 1
ATOM 653 C C . ALA A 1 82 ? -5.917 -3.814 7.187 1.00 95.25 82 ALA A C 1
ATOM 655 O O . ALA A 1 82 ? -4.731 -3.698 6.888 1.00 95.25 82 ALA A O 1
ATOM 656 N N . LEU A 1 83 ? -6.833 -4.328 6.359 1.00 96.38 83 LEU A N 1
ATOM 657 C CA . LEU A 1 83 ? -6.535 -4.756 4.990 1.00 96.38 83 LEU A CA 1
ATOM 658 C C . LEU A 1 83 ? -6.095 -3.565 4.128 1.00 96.38 83 LEU A C 1
ATOM 660 O O . LEU A 1 83 ? -5.003 -3.588 3.568 1.00 96.38 83 LEU A O 1
ATOM 664 N N . ILE A 1 84 ? -6.886 -2.484 4.117 1.00 96.81 84 ILE A N 1
ATOM 665 C CA . ILE A 1 84 ? -6.589 -1.273 3.330 1.00 96.81 84 ILE A CA 1
ATOM 666 C C . ILE A 1 84 ? -5.270 -0.625 3.780 1.00 96.81 84 ILE A C 1
ATOM 668 O O . ILE A 1 84 ? -4.436 -0.257 2.955 1.00 96.81 84 ILE A O 1
ATOM 672 N N . LEU A 1 85 ? -5.063 -0.480 5.092 1.00 97.19 85 LEU A N 1
ATOM 673 C CA . LEU A 1 85 ? -3.844 0.102 5.654 1.00 97.19 85 LEU A CA 1
ATOM 674 C C . LEU A 1 85 ? -2.631 -0.785 5.390 1.00 97.19 85 LEU A C 1
ATOM 676 O O . LEU A 1 85 ? -1.584 -0.266 5.022 1.00 97.19 85 LEU A O 1
ATOM 680 N N . GLY A 1 86 ? -2.759 -2.101 5.565 1.00 97.94 86 GLY A N 1
ATOM 681 C CA . GLY A 1 86 ? -1.681 -3.046 5.295 1.00 97.94 86 GLY A CA 1
ATOM 682 C C . GLY A 1 86 ? -1.225 -2.989 3.840 1.00 97.94 86 GLY A C 1
ATOM 683 O O . GLY A 1 86 ? -0.029 -2.840 3.583 1.00 97.94 86 GLY A O 1
ATOM 684 N N . GLY A 1 87 ? -2.172 -3.011 2.899 1.00 97.94 87 GLY A N 1
ATOM 685 C CA . GLY A 1 87 ? -1.869 -2.894 1.475 1.00 97.94 87 GLY A CA 1
ATOM 686 C C . GLY A 1 87 ? -1.253 -1.538 1.119 1.00 97.94 87 GLY A C 1
ATOM 687 O O . GLY A 1 87 ? -0.156 -1.457 0.560 1.00 97.94 87 GLY A O 1
ATOM 688 N N . GLY A 1 88 ? -1.893 -0.449 1.551 1.00 96.88 88 GLY A N 1
ATOM 689 C CA . GLY A 1 88 ? -1.409 0.907 1.301 1.00 96.88 88 GLY A CA 1
ATOM 690 C C . GLY A 1 88 ? -0.007 1.167 1.866 1.00 96.88 88 GLY A C 1
ATOM 691 O O . GLY A 1 88 ? 0.827 1.755 1.178 1.00 96.88 88 GLY A O 1
ATOM 692 N N . ILE A 1 89 ? 0.287 0.693 3.082 1.00 97.94 89 ILE A N 1
ATOM 693 C CA . ILE A 1 89 ? 1.620 0.809 3.692 1.00 97.94 89 ILE A CA 1
ATOM 694 C C . ILE A 1 89 ? 2.642 -0.035 2.926 1.00 97.94 89 ILE A C 1
ATOM 696 O O . ILE A 1 89 ? 3.738 0.458 2.669 1.00 97.94 89 ILE A O 1
ATOM 700 N N . SER A 1 90 ? 2.313 -1.266 2.524 1.00 98.25 90 SER A N 1
ATOM 701 C CA . SER A 1 90 ? 3.250 -2.107 1.766 1.00 98.25 90 SER A CA 1
ATOM 702 C C . SER A 1 90 ? 3.644 -1.467 0.428 1.00 98.25 90 SER A C 1
ATOM 704 O O . SER A 1 90 ? 4.827 -1.343 0.109 1.00 98.25 90 SER A O 1
ATOM 706 N N . ASN A 1 91 ? 2.664 -0.949 -0.318 1.00 96.81 91 ASN A N 1
ATOM 707 C CA . ASN A 1 91 ? 2.909 -0.226 -1.567 1.00 96.81 91 ASN A CA 1
ATOM 708 C C . ASN A 1 91 ? 3.624 1.118 -1.352 1.00 96.81 91 ASN A C 1
ATOM 710 O O . ASN A 1 91 ? 4.306 1.615 -2.249 1.00 96.81 91 ASN A O 1
ATOM 714 N N . PHE A 1 92 ? 3.476 1.740 -0.183 1.00 95.50 92 PHE A N 1
ATOM 715 C CA . PHE A 1 92 ? 4.234 2.935 0.181 1.00 95.50 92 PHE A CA 1
ATOM 716 C C . PHE A 1 92 ? 5.705 2.604 0.480 1.00 95.50 92 PHE A C 1
ATOM 718 O O . PHE A 1 92 ? 6.595 3.300 -0.005 1.00 95.50 92 PHE A O 1
ATOM 725 N N . ILE A 1 93 ? 5.976 1.505 1.196 1.00 96.81 93 ILE A N 1
ATOM 726 C CA . ILE A 1 93 ? 7.338 1.011 1.466 1.00 96.81 93 ILE A CA 1
ATOM 727 C C . ILE A 1 93 ? 8.089 0.740 0.159 1.00 96.81 93 ILE A C 1
ATOM 729 O O . ILE A 1 93 ? 9.232 1.172 0.007 1.00 96.81 93 ILE A O 1
ATOM 733 N N . ASP A 1 94 ? 7.444 0.083 -0.802 1.00 95.69 94 ASP A N 1
ATOM 734 C CA . ASP A 1 94 ? 8.018 -0.171 -2.126 1.00 95.69 94 ASP A CA 1
ATOM 735 C C . ASP A 1 94 ? 8.455 1.123 -2.824 1.00 95.69 94 ASP A C 1
ATOM 737 O O . ASP A 1 94 ? 9.579 1.231 -3.308 1.00 95.69 94 ASP A O 1
ATOM 741 N N . ARG A 1 95 ? 7.607 2.156 -2.808 1.00 92.88 95 ARG A N 1
ATOM 742 C CA . ARG A 1 95 ? 7.932 3.449 -3.426 1.00 92.88 95 ARG A CA 1
ATOM 743 C C . ARG A 1 95 ? 9.106 4.146 -2.746 1.00 92.88 95 ARG A C 1
ATOM 745 O O . ARG A 1 95 ? 9.926 4.744 -3.434 1.00 92.88 95 ARG A O 1
ATOM 752 N N . LEU A 1 96 ? 9.212 4.053 -1.421 1.00 92.56 96 LEU A N 1
ATOM 753 C CA . LEU A 1 96 ? 10.327 4.646 -0.677 1.00 92.56 96 LEU A CA 1
ATOM 754 C C . LEU A 1 96 ? 11.652 3.898 -0.878 1.00 92.56 96 LEU A C 1
ATOM 756 O O . LEU A 1 96 ? 12.710 4.515 -0.795 1.00 92.56 96 LEU A O 1
ATOM 760 N N . THR A 1 97 ? 11.605 2.585 -1.108 1.00 94.44 97 THR A N 1
ATOM 761 C CA . THR A 1 97 ? 12.802 1.726 -1.150 1.00 94.44 97 THR A CA 1
ATOM 762 C C . THR A 1 97 ? 13.274 1.407 -2.567 1.00 94.44 97 THR A C 1
ATOM 764 O O . THR A 1 97 ? 14.477 1.375 -2.810 1.00 94.44 97 THR A O 1
ATOM 767 N N . ALA A 1 98 ? 12.347 1.199 -3.501 1.00 92.75 98 ALA A N 1
ATOM 768 C CA . ALA A 1 98 ? 12.609 0.806 -4.884 1.00 92.75 98 ALA A CA 1
ATOM 769 C C . ALA A 1 98 ? 12.181 1.868 -5.915 1.00 92.75 98 ALA A C 1
ATOM 771 O O . ALA A 1 98 ? 12.482 1.723 -7.096 1.00 92.75 98 ALA A O 1
ATOM 772 N N . GLY A 1 99 ? 11.478 2.929 -5.502 1.00 90.56 99 GLY A N 1
ATOM 773 C CA . GLY A 1 99 ? 10.997 3.989 -6.400 1.00 90.56 99 GLY A CA 1
ATOM 774 C C . GLY A 1 99 ? 9.712 3.651 -7.169 1.00 90.56 99 GLY A C 1
ATOM 775 O O . GLY A 1 99 ? 9.146 4.524 -7.823 1.00 90.56 99 GLY A O 1
ATOM 776 N N . CYS A 1 100 ? 9.213 2.418 -7.065 1.00 92.69 100 CYS A N 1
ATOM 777 C CA . CYS A 1 100 ? 7.979 1.958 -7.698 1.00 92.69 100 CYS A CA 1
ATOM 778 C C . CYS A 1 100 ? 7.352 0.800 -6.925 1.00 92.69 100 CYS A C 1
ATOM 780 O O . CYS A 1 100 ? 8.020 0.150 -6.124 1.00 92.69 100 CYS A O 1
ATOM 782 N N . VAL A 1 101 ? 6.074 0.532 -7.185 1.00 95.12 101 VAL A N 1
ATOM 783 C CA . VAL A 1 101 ? 5.380 -0.662 -6.692 1.00 95.12 101 VAL A CA 1
ATOM 784 C C . VAL A 1 101 ? 5.704 -1.850 -7.587 1.00 95.12 101 VAL A C 1
ATOM 786 O O . VAL A 1 101 ? 5.733 -1.715 -8.808 1.00 95.12 101 VAL A O 1
ATOM 789 N N . ARG A 1 102 ? 5.974 -3.007 -6.975 1.00 97.00 102 ARG A N 1
ATOM 790 C CA . ARG A 1 102 ? 6.266 -4.254 -7.693 1.00 97.00 102 ARG A CA 1
ATOM 791 C C . ARG A 1 102 ? 4.978 -5.043 -7.909 1.00 97.00 102 ARG A C 1
ATOM 793 O O . ARG A 1 102 ? 4.506 -5.701 -6.983 1.00 97.00 102 ARG A O 1
ATOM 800 N N . ASP A 1 103 ? 4.460 -5.002 -9.129 1.00 96.88 103 ASP A N 1
ATOM 801 C CA . ASP A 1 103 ? 3.262 -5.731 -9.552 1.00 96.88 103 ASP A CA 1
ATOM 802 C C . ASP A 1 103 ? 3.664 -7.050 -10.213 1.00 96.88 103 ASP A C 1
ATOM 804 O O . ASP A 1 103 ? 4.601 -7.088 -11.006 1.00 96.88 103 ASP A O 1
ATOM 808 N N . PHE A 1 104 ? 2.997 -8.151 -9.869 1.00 97.06 104 PHE A N 1
ATOM 809 C CA . PHE A 1 104 ? 3.406 -9.496 -10.309 1.00 97.06 104 PHE A CA 1
ATOM 810 C C . PHE A 1 104 ? 2.241 -10.439 -10.627 1.00 97.06 104 PHE A C 1
ATOM 812 O O . PHE A 1 104 ? 2.462 -11.545 -11.117 1.00 97.06 104 PHE A O 1
ATOM 819 N N . ILE A 1 105 ? 1.005 -10.026 -10.352 1.00 96.75 105 ILE A N 1
ATOM 820 C CA . ILE A 1 105 ? -0.203 -10.720 -10.786 1.00 96.75 105 ILE A CA 1
ATOM 821 C C . ILE A 1 105 ? -0.648 -10.059 -12.087 1.00 96.75 105 ILE A C 1
ATOM 823 O O . ILE A 1 105 ? -1.059 -8.900 -12.087 1.00 96.75 105 ILE A O 1
ATOM 827 N N . ASP A 1 106 ? -0.552 -10.797 -13.190 1.00 95.56 106 ASP A N 1
ATOM 828 C CA . ASP A 1 106 ? -0.986 -10.356 -14.514 1.00 95.56 106 ASP A CA 1
ATOM 829 C C . ASP A 1 106 ? -2.059 -11.311 -15.052 1.00 95.56 106 ASP A C 1
ATOM 831 O O . ASP A 1 106 ? -1.824 -12.510 -15.216 1.00 95.56 106 ASP A O 1
ATOM 835 N N . LEU A 1 107 ? -3.256 -10.771 -15.290 1.00 94.56 107 LEU A N 1
ATOM 836 C CA . LEU A 1 107 ? -4.397 -11.507 -15.843 1.00 94.56 107 LEU A CA 1
ATOM 837 C C . LEU A 1 107 ? -4.527 -11.329 -17.366 1.00 94.56 107 LEU A C 1
ATOM 839 O O . LEU A 1 107 ? -5.405 -11.934 -17.979 1.00 94.56 107 LEU A O 1
ATOM 843 N N . GLY A 1 108 ? -3.715 -10.467 -17.984 1.00 93.50 108 GLY A N 1
ATOM 844 C CA . GLY A 1 108 ? -3.711 -10.170 -19.419 1.00 93.50 108 GLY A CA 1
ATOM 845 C C . GLY A 1 108 ? -4.819 -9.226 -19.910 1.00 93.50 108 GLY A C 1
ATOM 846 O O . GLY A 1 108 ? -4.637 -8.555 -20.922 1.00 93.50 108 GLY A O 1
ATOM 847 N N . PHE A 1 109 ? -5.956 -9.133 -19.212 1.00 94.19 109 PHE A N 1
ATOM 848 C CA . PHE A 1 109 ? -7.070 -8.222 -19.551 1.00 94.19 109 PHE A CA 1
ATOM 849 C C . PHE A 1 109 ? -7.295 -7.101 -18.524 1.00 94.19 109 PHE A C 1
ATOM 851 O O . PHE A 1 109 ? -8.120 -6.213 -18.743 1.00 94.19 109 PHE A O 1
ATOM 858 N N . PHE A 1 110 ? -6.591 -7.150 -17.396 1.00 91.88 110 PHE A N 1
ATOM 859 C CA . PHE A 1 110 ? -6.671 -6.184 -16.305 1.00 91.88 110 PHE A CA 1
ATOM 860 C C . PHE A 1 110 ? -5.256 -5.681 -15.989 1.00 91.88 110 PHE A C 1
ATOM 862 O O . PHE A 1 110 ? -4.317 -6.462 -16.157 1.00 91.88 110 PHE A O 1
ATOM 869 N N . PRO A 1 111 ? -5.072 -4.418 -15.555 1.00 90.56 111 PRO A N 1
ATOM 870 C CA . PRO A 1 111 ? -3.757 -3.925 -15.157 1.00 90.56 111 PRO A CA 1
ATOM 871 C C . PRO A 1 111 ? -3.091 -4.854 -14.142 1.00 90.56 111 PRO A C 1
ATOM 873 O O . PRO A 1 111 ? -3.759 -5.347 -13.236 1.00 90.56 111 PRO A O 1
ATOM 876 N N . SER A 1 112 ? -1.786 -5.077 -14.291 1.00 94.38 112 SER A N 1
ATOM 877 C CA . SER A 1 112 ? -1.019 -5.877 -13.338 1.00 94.38 112 SER A CA 1
ATOM 878 C C . SER A 1 112 ? -1.137 -5.303 -11.927 1.00 94.38 112 SER A C 1
ATO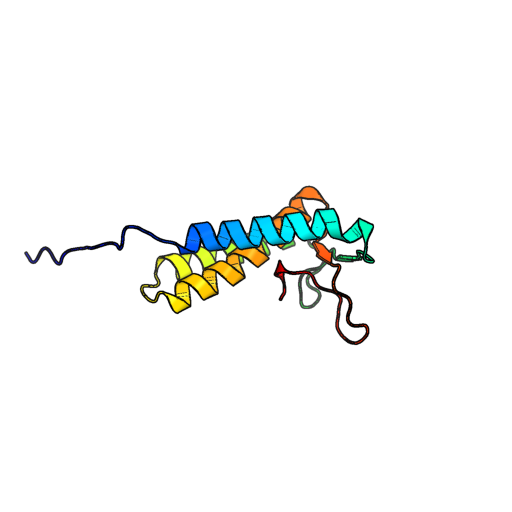M 880 O O . SER A 1 112 ? -1.153 -4.083 -11.760 1.00 94.38 112 SER A O 1
ATOM 882 N N . PHE A 1 113 ? -1.179 -6.173 -10.925 1.00 95.94 113 PHE A N 1
ATOM 883 C CA . PHE A 1 113 ? -1.320 -5.789 -9.522 1.00 95.94 113 PHE A CA 1
ATOM 884 C C . PHE A 1 113 ? -0.520 -6.723 -8.605 1.00 95.94 113 PHE A C 1
ATOM 886 O O . PHE A 1 113 ? 0.146 -7.661 -9.060 1.00 95.94 113 PHE A O 1
ATOM 893 N N . ASN A 1 114 ? -0.542 -6.465 -7.303 1.00 97.19 114 ASN A N 1
ATOM 894 C CA . ASN A 1 114 ? 0.065 -7.323 -6.284 1.00 97.19 114 ASN A CA 1
ATOM 895 C C . ASN A 1 114 ? -0.945 -7.649 -5.168 1.00 97.19 114 ASN A C 1
ATOM 897 O O . ASN A 1 114 ? -2.116 -7.286 -5.246 1.00 97.19 114 ASN A O 1
ATOM 901 N N . LEU A 1 115 ? -0.511 -8.355 -4.121 1.00 97.12 115 LEU A N 1
ATOM 902 C CA . LEU A 1 115 ? -1.411 -8.735 -3.030 1.00 97.12 115 LEU A CA 1
ATOM 903 C C . LEU A 1 115 ? -1.950 -7.515 -2.267 1.00 97.12 115 LEU A C 1
ATOM 905 O O . LEU A 1 115 ? -3.089 -7.544 -1.812 1.00 97.12 115 LEU A O 1
ATOM 909 N N . ALA A 1 116 ? -1.155 -6.455 -2.118 1.00 95.75 116 ALA A N 1
ATOM 910 C CA . ALA A 1 116 ? -1.587 -5.229 -1.454 1.00 95.75 116 ALA A CA 1
ATOM 911 C C . ALA A 1 116 ? -2.727 -4.486 -2.181 1.00 95.75 116 ALA A C 1
ATOM 913 O O . ALA A 1 116 ? -3.361 -3.634 -1.556 1.00 95.75 116 ALA A O 1
ATOM 914 N N . ASP A 1 117 ? -3.002 -4.810 -3.448 1.00 92.31 117 ASP A N 1
ATOM 915 C CA . ASP A 1 117 ? -4.091 -4.228 -4.245 1.00 92.31 117 ASP A CA 1
ATOM 916 C C . ASP A 1 117 ? -5.357 -5.111 -4.320 1.00 92.31 117 ASP A C 1
ATOM 918 O O . ASP A 1 117 ? -6.371 -4.661 -4.860 1.00 92.31 117 ASP A O 1
ATOM 922 N N . ALA A 1 118 ? -5.287 -6.358 -3.836 1.00 87.62 118 ALA A N 1
ATOM 923 C CA . ALA A 1 118 ? -6.303 -7.401 -4.031 1.00 87.62 118 ALA A CA 1
ATOM 924 C C . ALA A 1 118 ? -7.506 -7.341 -3.068 1.00 87.62 118 ALA A C 1
ATOM 926 O O . ALA A 1 118 ? -7.402 -6.743 -1.970 1.00 87.62 118 ALA A O 1
#

Foldseek 3Di:
DDPPDPPVVPCLCLVVLLVVLLVVQVVCLVCLVVPFDKDFAQQDPPGNGDDPCPLVVLVVVLVVLVVVLVPDPDSVSVNVSSLLNSLSVNQSVCCVPVVGGIFTDDPPVDDTHTSSVD

Radius of gyration: 17.03 Å; chains: 1; bounding box: 34×33×58 Å

pLDDT: mean 87.53, std 14.21, range [42.53, 98.44]

Sequence (118 aa):
MSLRQRKINRFSLWLPAVLFVITLDQILKNIAPKFLSVYCNEGIAFGFAKTPYSQIIVLAVLLILVFYASGSREVSTKYGFALILGGGISNFIDRLTAGCVRDFIDLGFFPSFNLADA

Secondary structure (DSSP, 8-state):
---------S--THHHHHHHHHHHHHHHHHHGGGTS--EEE---GGG-TT-TTHHHHHHHHHHHHHHHHHH---HHHHHHHHHHHHHHHHHHHHHHHHSSEEE-B--SSS--B-GGG-